Protein AF-A0A957V405-F1 (afdb_monomer)

Solvent-accessible surface area (backbone atoms only — not comparable to full-atom values): 3940 Å² total; per-residue (Å²): 120,64,65,58,54,51,51,51,50,55,50,50,51,46,60,72,76,42,79,44,84,39,90,92,40,56,70,60,18,51,58,40,49,54,51,53,51,51,50,52,53,52,45,39,53,51,33,47,76,71,75,38,85,69,71,98,70,86,77,79,85,75,86,126

Foldseek 3Di:
DVVLVVLVVVVVVCPVVPDLDDPVCVVSNVVSVVVVVVSVVVNQVVCVVVVHHDDPDDDDPPPD

pLDDT: mean 90.37, std 12.89, range [48.06, 98.38]

Radius of gyration: 14.01 Å; Cα contacts (8 Å, |Δi|>4): 27; chains: 1; bounding box: 41×19×34 Å

Mean predicted aligned error: 5.16 Å

Structure (mmCIF, N/CA/C/O backbone):
data_AF-A0A957V405-F1
#
_entry.id   AF-A0A957V405-F1
#
loop_
_atom_site.group_PDB
_atom_site.id
_atom_site.type_symbol
_atom_site.label_atom_id
_atom_site.label_alt_id
_atom_site.label_comp_id
_atom_site.label_asym_id
_atom_site.label_entity_id
_atom_site.label_seq_id
_atom_site.pdbx_PDB_ins_code
_atom_site.Cartn_x
_atom_site.Cartn_y
_atom_site.Cartn_z
_atom_site.occupancy
_atom_site.B_iso_or_equiv
_atom_site.auth_seq_id
_atom_site.auth_comp_id
_atom_site.auth_asym_id
_atom_site.auth_atom_id
_atom_site.pdbx_PDB_model_num
ATOM 1 N N . THR A 1 1 ? 7.582 6.620 -16.502 1.00 62.22 1 THR A N 1
ATOM 2 C CA . THR A 1 1 ? 7.901 6.296 -15.091 1.00 62.22 1 THR A CA 1
ATOM 3 C C . THR A 1 1 ? 7.198 7.178 -14.057 1.00 62.22 1 THR A C 1
ATOM 5 O O . THR A 1 1 ? 7.320 6.891 -12.878 1.00 62.22 1 THR A O 1
ATOM 8 N N . PHE A 1 2 ? 6.412 8.198 -14.441 1.00 87.25 2 PHE A N 1
ATOM 9 C CA . PHE A 1 2 ? 5.728 9.083 -13.480 1.00 87.25 2 PHE A CA 1
ATOM 10 C C . PHE A 1 2 ? 4.615 8.388 -12.671 1.00 87.25 2 PHE A C 1
ATOM 12 O O . PHE A 1 2 ? 4.505 8.594 -11.469 1.00 87.25 2 PHE A O 1
ATOM 19 N N . TYR A 1 3 ? 3.840 7.499 -13.306 1.00 93.75 3 TYR A N 1
ATOM 20 C CA . TYR A 1 3 ? 2.709 6.826 -12.657 1.00 93.75 3 TYR A CA 1
ATOM 21 C C . TYR A 1 3 ? 3.103 5.979 -11.436 1.00 93.75 3 TYR A C 1
ATOM 23 O O . TYR A 1 3 ? 2.462 6.095 -10.399 1.00 93.75 3 TYR A O 1
ATOM 31 N N . SER A 1 4 ? 4.163 5.160 -11.521 1.00 92.62 4 SER A N 1
ATOM 32 C CA . SER A 1 4 ? 4.603 4.331 -10.385 1.00 92.62 4 SER A CA 1
ATOM 33 C C . SER A 1 4 ? 5.027 5.178 -9.188 1.00 92.62 4 SER A C 1
ATOM 35 O O . SER A 1 4 ? 4.743 4.812 -8.052 1.00 92.62 4 SER A O 1
ATOM 37 N N . LEU A 1 5 ? 5.679 6.317 -9.441 1.00 94.44 5 LEU A N 1
ATOM 38 C CA . LEU A 1 5 ? 6.120 7.230 -8.392 1.00 94.44 5 LEU A CA 1
ATOM 39 C C . LEU A 1 5 ? 4.933 7.920 -7.713 1.00 94.44 5 LEU A C 1
ATOM 41 O O . LEU A 1 5 ? 4.870 7.960 -6.486 1.00 94.44 5 LEU A O 1
ATOM 45 N N . GLU A 1 6 ? 3.979 8.422 -8.494 1.00 97.19 6 GLU A N 1
ATOM 46 C CA . GLU A 1 6 ? 2.774 9.057 -7.954 1.00 97.19 6 GLU A CA 1
ATOM 47 C C . GLU A 1 6 ? 1.897 8.054 -7.199 1.00 97.19 6 GLU A C 1
ATOM 49 O O . GLU A 1 6 ? 1.48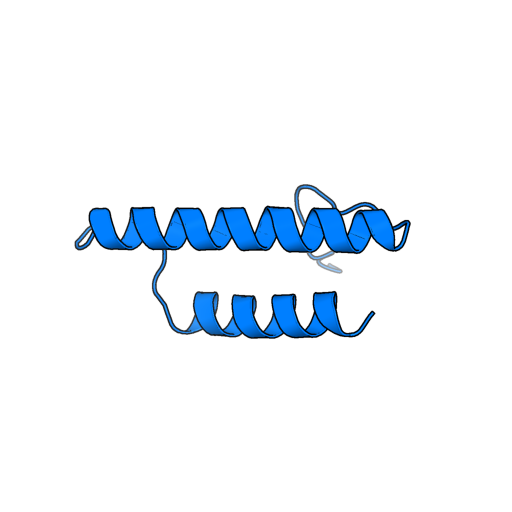4 8.335 -6.077 1.00 97.19 6 GLU A O 1
ATOM 54 N N . LEU A 1 7 ? 1.699 6.847 -7.743 1.00 95.75 7 LEU A N 1
ATOM 55 C CA . LEU A 1 7 ? 0.978 5.775 -7.055 1.00 95.75 7 LEU A CA 1
ATOM 56 C C . LEU A 1 7 ? 1.640 5.435 -5.714 1.00 95.75 7 LEU A C 1
ATOM 58 O O . LEU A 1 7 ? 0.956 5.355 -4.694 1.00 95.75 7 LEU A O 1
ATOM 62 N N . ALA A 1 8 ? 2.967 5.278 -5.697 1.00 95.19 8 ALA A N 1
ATOM 63 C CA . ALA A 1 8 ? 3.708 5.006 -4.471 1.00 95.19 8 ALA A CA 1
ATOM 64 C C . ALA A 1 8 ? 3.573 6.150 -3.453 1.00 95.19 8 ALA A C 1
ATOM 66 O O . ALA A 1 8 ? 3.403 5.886 -2.262 1.00 95.19 8 ALA A O 1
ATOM 67 N N . ARG A 1 9 ? 3.611 7.414 -3.892 1.00 97.00 9 ARG A N 1
ATOM 68 C CA . ARG A 1 9 ? 3.423 8.584 -3.017 1.00 97.00 9 ARG A CA 1
ATOM 69 C C . ARG A 1 9 ? 2.022 8.630 -2.419 1.00 97.00 9 ARG A C 1
ATOM 71 O O . ARG A 1 9 ? 1.895 8.761 -1.202 1.00 97.00 9 ARG A O 1
ATOM 78 N N . SER A 1 10 ? 0.986 8.482 -3.244 1.00 97.69 10 SER A N 1
ATOM 79 C CA . SER A 1 10 ? -0.404 8.463 -2.779 1.00 97.69 10 SER A CA 1
ATOM 80 C C . SER A 1 10 ? -0.659 7.303 -1.819 1.00 97.69 10 SER A C 1
ATOM 82 O O . SER A 1 10 ? -1.283 7.499 -0.778 1.00 97.69 10 SER A O 1
ATOM 84 N N . TYR A 1 11 ? -0.123 6.116 -2.119 1.00 97.25 11 TYR A N 1
ATOM 85 C CA . TYR A 1 11 ? -0.235 4.956 -1.238 1.00 97.25 11 TYR A CA 1
ATOM 86 C C . TYR A 1 11 ? 0.476 5.169 0.107 1.00 97.25 11 TYR A C 1
ATOM 88 O O . TYR A 1 11 ? -0.101 4.872 1.149 1.00 97.25 11 TYR A O 1
ATOM 96 N N . ASN A 1 12 ? 1.689 5.733 0.113 1.00 96.44 12 ASN A N 1
ATOM 97 C CA . ASN A 1 12 ? 2.409 6.031 1.356 1.00 96.44 12 ASN A CA 1
ATOM 98 C C . ASN A 1 12 ? 1.670 7.059 2.222 1.00 96.44 12 ASN A C 1
ATOM 100 O O . ASN A 1 12 ? 1.603 6.894 3.439 1.00 96.44 12 ASN A O 1
ATOM 104 N N . ALA A 1 13 ? 1.092 8.098 1.612 1.00 97.94 13 ALA A N 1
ATOM 105 C CA . ALA A 1 13 ? 0.262 9.057 2.336 1.00 97.94 13 ALA A CA 1
ATOM 106 C C . ALA A 1 13 ? -0.963 8.371 2.959 1.00 97.94 13 ALA A C 1
ATOM 108 O O . ALA A 1 13 ? -1.205 8.526 4.153 1.00 97.94 13 ALA A O 1
ATOM 109 N N . PHE A 1 14 ? -1.668 7.535 2.188 1.00 98.00 14 PHE A N 1
ATOM 110 C CA . PHE A 1 14 ? -2.765 6.717 2.706 1.00 98.00 14 PHE A CA 1
ATOM 111 C C . PHE A 1 14 ? -2.322 5.843 3.887 1.00 98.00 14 PHE A C 1
ATOM 113 O O . PHE A 1 14 ? -2.967 5.876 4.927 1.00 98.00 14 PHE A O 1
ATOM 120 N N . TYR A 1 15 ? -1.226 5.093 3.759 1.00 95.88 15 TYR A N 1
ATOM 121 C CA . TYR A 1 15 ? -0.782 4.161 4.798 1.00 95.88 15 TYR A CA 1
ATOM 122 C C . TYR A 1 15 ? -0.360 4.875 6.092 1.00 95.88 15 TYR A C 1
ATOM 124 O O . TYR A 1 15 ? -0.596 4.367 7.186 1.00 95.88 15 TYR A O 1
ATOM 132 N N . ARG A 1 16 ? 0.234 6.070 5.973 1.00 96.62 16 ARG A N 1
ATOM 133 C CA . ARG A 1 16 ? 0.595 6.922 7.113 1.00 96.62 16 ARG A CA 1
ATOM 134 C C . ARG A 1 16 ? -0.637 7.498 7.812 1.00 96.62 16 ARG A C 1
ATOM 136 O O . ARG A 1 16 ? -0.697 7.489 9.037 1.00 96.62 16 ARG A O 1
ATOM 143 N N . ASP A 1 17 ? -1.590 8.015 7.041 1.00 97.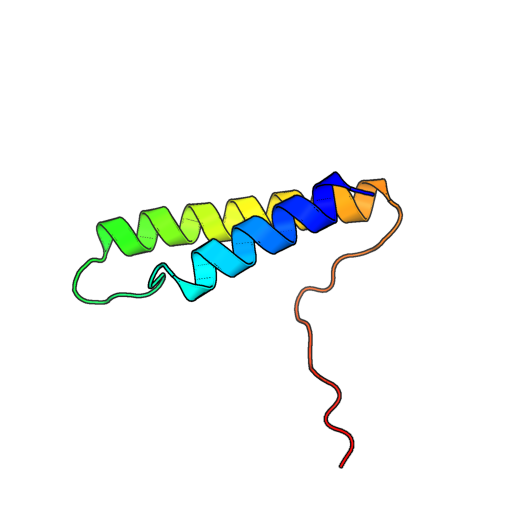75 17 ASP A N 1
ATOM 144 C CA . ASP A 1 17 ? -2.702 8.808 7.579 1.00 97.75 17 ASP A CA 1
ATOM 145 C C . ASP A 1 17 ? -3.917 7.937 7.953 1.00 97.75 17 ASP A C 1
ATOM 147 O O . ASP A 1 17 ? -4.743 8.323 8.781 1.00 97.75 17 A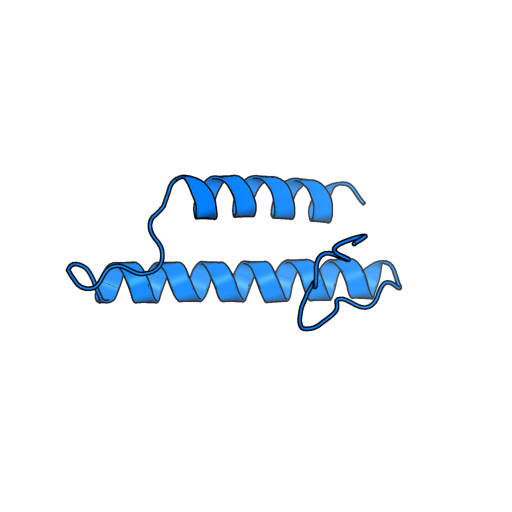SP A O 1
ATOM 151 N N . CYS A 1 18 ? -4.040 6.743 7.365 1.00 96.81 18 CYS A N 1
ATOM 152 C CA . CYS A 1 18 ? -5.135 5.808 7.603 1.00 96.81 18 CYS A CA 1
ATOM 153 C C . CYS A 1 18 ? -4.644 4.542 8.311 1.00 96.81 18 CYS A C 1
ATOM 155 O O . CYS A 1 18 ? -3.995 3.690 7.709 1.00 96.81 18 CYS A O 1
ATOM 157 N N . LYS A 1 19 ? -5.073 4.343 9.563 1.00 97.12 19 LYS A N 1
ATOM 158 C CA . LYS A 1 19 ? -4.836 3.097 10.309 1.00 97.12 19 LYS A CA 1
ATOM 159 C C . LYS A 1 19 ? -5.459 1.897 9.576 1.00 97.12 19 LYS A C 1
ATOM 161 O O . LYS A 1 19 ? -6.678 1.733 9.567 1.00 97.12 19 LYS A O 1
ATOM 166 N N . VAL A 1 20 ? -4.637 1.074 8.925 1.00 97.19 2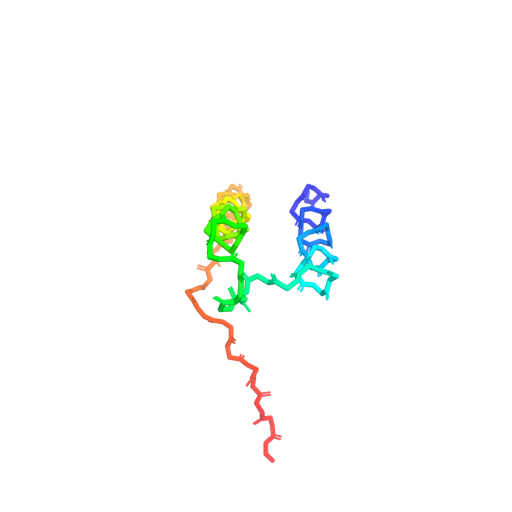0 VAL A N 1
ATOM 167 C CA . VAL A 1 20 ? -5.118 -0.081 8.142 1.00 97.19 20 VAL A CA 1
ATOM 168 C C . VAL A 1 20 ? -5.630 -1.188 9.059 1.00 97.19 20 VAL A C 1
ATOM 170 O O . VAL A 1 20 ? -6.720 -1.708 8.841 1.00 97.19 20 VAL A O 1
ATOM 173 N N . LEU A 1 21 ? -4.877 -1.516 10.109 1.00 96.81 21 LEU A N 1
ATOM 174 C CA . LEU A 1 21 ? -5.226 -2.560 11.070 1.00 96.81 21 LEU A CA 1
ATOM 175 C C . LEU A 1 21 ? -5.807 -1.929 12.330 1.00 96.81 21 LEU A C 1
ATOM 177 O O . LEU A 1 21 ? -5.081 -1.318 13.114 1.00 96.81 21 LEU A O 1
ATOM 181 N N . ASP A 1 22 ? -7.113 -2.073 12.514 1.00 96.88 22 ASP A N 1
ATOM 182 C CA . ASP A 1 22 ? -7.838 -1.538 13.652 1.00 96.88 22 ASP A CA 1
ATOM 183 C C . ASP A 1 22 ? -8.838 -2.570 14.174 1.00 96.88 22 ASP A C 1
ATOM 185 O O . ASP A 1 22 ? -9.818 -2.903 13.506 1.00 96.88 22 ASP A O 1
ATOM 189 N N . ALA A 1 23 ? -8.572 -3.098 15.370 1.00 96.19 23 ALA A N 1
ATOM 190 C CA . ALA A 1 23 ? -9.404 -4.130 15.983 1.00 96.19 23 ALA A CA 1
ATOM 191 C C . ALA A 1 23 ? -10.824 -3.624 16.287 1.00 96.19 23 ALA A C 1
ATOM 193 O O . ALA A 1 23 ? -11.774 -4.403 16.238 1.00 96.19 23 ALA A O 1
ATOM 194 N N . ASP A 1 24 ? -10.968 -2.318 16.523 1.00 98.00 24 ASP A N 1
ATOM 195 C CA . ASP A 1 24 ? -12.245 -1.677 16.839 1.00 98.00 24 ASP A CA 1
ATOM 196 C C . ASP A 1 24 ? -13.088 -1.377 15.583 1.00 98.00 24 ASP A C 1
ATOM 198 O O . ASP A 1 24 ? -14.273 -1.058 15.686 1.00 98.00 24 ASP A O 1
ATOM 202 N N . ALA A 1 25 ? -12.508 -1.497 14.379 1.00 97.88 25 ALA A N 1
ATOM 203 C CA . ALA A 1 25 ? -13.168 -1.178 13.111 1.00 97.88 25 ALA A CA 1
ATOM 204 C C . ALA A 1 25 ? -12.887 -2.222 12.003 1.00 97.88 25 ALA A C 1
ATOM 206 O O . ALA A 1 25 ? -12.408 -1.870 10.919 1.00 97.88 25 ALA A O 1
ATOM 207 N N . PRO A 1 26 ? -13.242 -3.507 12.206 1.00 97.44 26 PRO A N 1
ATOM 208 C CA . PRO A 1 26 ? -12.832 -4.609 11.329 1.00 97.44 26 PRO A CA 1
ATOM 209 C C . PRO A 1 26 ? -13.323 -4.470 9.881 1.00 97.44 26 PRO A C 1
ATOM 211 O O . PRO A 1 26 ? -12.597 -4.810 8.948 1.00 97.44 26 PRO A O 1
ATOM 214 N N . ALA A 1 27 ? -14.526 -3.931 9.659 1.00 98.06 27 ALA A N 1
ATOM 215 C CA . ALA A 1 27 ? -15.048 -3.707 8.308 1.00 98.06 27 ALA A CA 1
ATOM 216 C C . ALA A 1 27 ? -14.236 -2.648 7.540 1.00 98.06 27 ALA A C 1
ATOM 218 O O . ALA A 1 27 ? -13.908 -2.842 6.368 1.00 98.06 27 ALA A O 1
ATOM 219 N N . LEU A 1 28 ? -13.868 -1.551 8.212 1.00 98.12 28 LEU A N 1
ATOM 220 C CA . LEU A 1 28 ? -13.039 -0.500 7.624 1.00 98.12 28 LEU A CA 1
ATOM 221 C C . LEU A 1 28 ? -11.612 -0.998 7.387 1.00 98.12 28 LEU A C 1
ATOM 223 O O . LEU A 1 28 ? -11.035 -0.718 6.336 1.00 98.12 28 LEU A O 1
ATOM 227 N N . SER A 1 29 ? -11.064 -1.777 8.320 1.00 98.38 29 SER A N 1
ATOM 228 C CA . SER A 1 29 ? -9.779 -2.447 8.135 1.00 98.38 29 SER A CA 1
ATOM 229 C C . SER A 1 29 ? -9.772 -3.352 6.917 1.00 98.38 29 SER A C 1
ATOM 231 O O . SER A 1 29 ? -8.852 -3.266 6.110 1.00 98.38 29 SER A O 1
ATOM 233 N N . ASN A 1 30 ? -10.817 -4.155 6.723 1.00 98.25 30 ASN A N 1
ATOM 234 C CA . ASN A 1 30 ? -10.900 -5.043 5.569 1.00 98.25 30 ASN A CA 1
ATOM 235 C C . ASN A 1 30 ? -10.960 -4.250 4.247 1.00 98.25 30 ASN A C 1
ATOM 237 O O . ASN A 1 30 ? -10.226 -4.540 3.305 1.00 98.25 30 ASN A O 1
ATOM 241 N N . ALA A 1 31 ? -11.744 -3.167 4.197 1.00 98.31 31 ALA A N 1
ATOM 242 C CA . ALA A 1 31 ? -11.761 -2.267 3.039 1.00 98.31 31 ALA A CA 1
ATOM 243 C C . ALA A 1 31 ? -10.377 -1.645 2.757 1.00 98.31 31 ALA A C 1
ATOM 245 O O . ALA A 1 31 ? -9.939 -1.576 1.607 1.00 98.31 31 ALA A O 1
ATOM 246 N N . ARG A 1 32 ? -9.654 -1.234 3.805 1.00 98.31 32 ARG A N 1
ATOM 247 C CA . ARG A 1 32 ? -8.289 -0.696 3.699 1.00 98.31 32 ARG A CA 1
ATOM 248 C C . ARG A 1 32 ? -7.274 -1.758 3.259 1.00 98.31 32 ARG A C 1
ATOM 250 O O . ARG A 1 32 ? -6.392 -1.434 2.469 1.00 98.31 32 ARG A O 1
ATOM 257 N N . MET A 1 33 ? -7.424 -3.014 3.682 1.00 97.75 33 MET A N 1
ATOM 258 C CA . MET A 1 33 ? -6.598 -4.131 3.205 1.00 97.75 33 MET A CA 1
ATOM 259 C C . MET A 1 33 ? -6.764 -4.359 1.699 1.00 97.75 33 MET A C 1
ATOM 261 O O . MET A 1 33 ? -5.767 -4.540 1.002 1.00 97.75 33 MET A O 1
ATOM 265 N N . T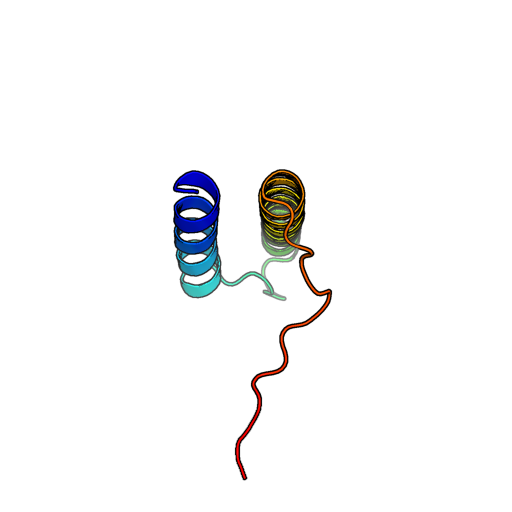YR A 1 34 ? -7.990 -4.281 1.170 1.00 98.25 34 TYR A N 1
ATOM 266 C CA . TYR A 1 34 ? -8.204 -4.359 -0.279 1.00 98.25 34 TYR A CA 1
ATOM 267 C C . TYR A 1 34 ? -7.515 -3.218 -1.034 1.00 98.25 34 TYR A C 1
ATOM 269 O O . TYR A 1 34 ? -6.986 -3.442 -2.123 1.00 98.25 34 TYR A O 1
ATOM 277 N N . LEU A 1 35 ? -7.463 -2.011 -0.459 1.00 98.00 35 LEU A N 1
ATOM 278 C CA . LEU A 1 35 ? -6.707 -0.906 -1.051 1.00 98.00 35 LEU A CA 1
ATOM 279 C C . LEU A 1 35 ? -5.195 -1.185 -1.051 1.00 98.00 35 LEU A C 1
ATOM 281 O O . LEU A 1 35 ? -4.535 -0.939 -2.061 1.00 98.00 35 LEU A O 1
ATOM 285 N N . CYS A 1 36 ? -4.653 -1.729 0.044 1.00 97.69 36 CYS A N 1
ATOM 286 C CA . CYS A 1 36 ? -3.254 -2.163 0.117 1.00 97.69 36 CYS A CA 1
ATOM 287 C C . CYS A 1 36 ? -2.923 -3.201 -0.960 1.00 97.69 36 CYS A C 1
ATOM 289 O O . CYS A 1 36 ? -1.920 -3.064 -1.661 1.00 97.69 36 CYS A O 1
ATOM 291 N N . GLU A 1 37 ? -3.790 -4.195 -1.146 1.00 97.62 37 GLU A N 1
ATOM 292 C CA . GLU A 1 37 ? -3.601 -5.220 -2.171 1.00 97.62 37 GLU A CA 1
ATOM 293 C C . GLU A 1 37 ? -3.678 -4.636 -3.589 1.0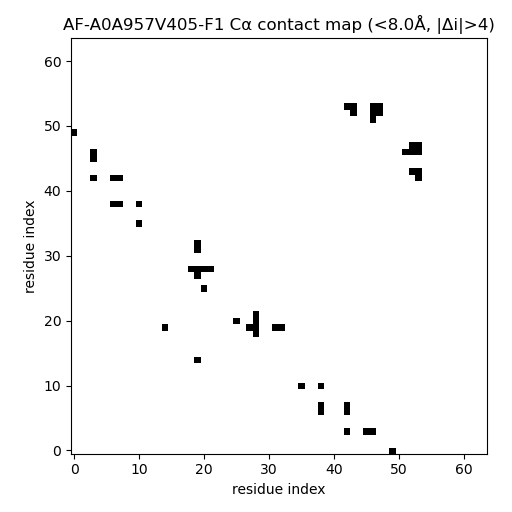0 97.62 37 GLU A C 1
ATOM 295 O O . GLU A 1 37 ? -2.838 -4.935 -4.440 1.00 97.62 37 GLU A O 1
ATOM 300 N N . ALA A 1 38 ? -4.625 -3.730 -3.841 1.00 97.94 38 ALA A N 1
ATOM 301 C CA . ALA A 1 38 ? -4.728 -3.038 -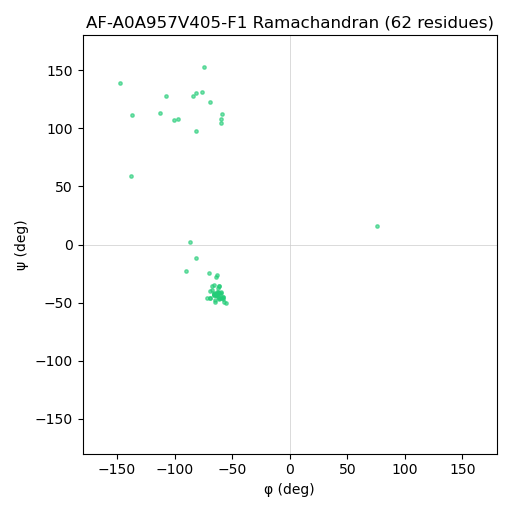5.122 1.00 97.94 38 ALA A CA 1
ATOM 302 C C . ALA A 1 38 ? -3.465 -2.217 -5.438 1.00 97.94 38 ALA A C 1
ATOM 304 O O . ALA A 1 38 ? -2.964 -2.268 -6.566 1.00 97.94 38 ALA A O 1
ATOM 305 N N . ALA A 1 39 ? -2.911 -1.505 -4.450 1.00 96.75 39 ALA A N 1
ATOM 306 C CA . ALA A 1 39 ? -1.665 -0.758 -4.605 1.00 96.75 39 ALA A CA 1
ATOM 307 C C . ALA A 1 39 ? -0.475 -1.686 -4.895 1.00 96.75 39 ALA A C 1
ATOM 309 O O . ALA A 1 39 ? 0.303 -1.409 -5.812 1.00 96.75 39 ALA A O 1
ATOM 310 N N . ARG A 1 40 ? -0.369 -2.819 -4.183 1.00 95.75 40 ARG A N 1
ATOM 311 C CA . ARG A 1 40 ? 0.657 -3.848 -4.418 1.00 95.75 40 ARG A CA 1
ATOM 312 C C . ARG A 1 40 ? 0.600 -4.371 -5.854 1.00 95.75 40 ARG A C 1
ATOM 314 O O . ARG A 1 40 ? 1.617 -4.373 -6.549 1.00 95.75 40 ARG A O 1
ATOM 321 N N . ILE A 1 41 ? -0.589 -4.752 -6.326 1.00 96.50 41 ILE A N 1
ATOM 322 C CA . ILE A 1 41 ? -0.805 -5.237 -7.696 1.00 96.50 41 ILE A CA 1
ATOM 323 C C . ILE A 1 41 ? -0.467 -4.149 -8.724 1.00 96.50 41 ILE A C 1
ATOM 325 O O . ILE A 1 41 ? 0.210 -4.430 -9.717 1.00 96.50 41 ILE A O 1
ATOM 329 N N . GLY A 1 42 ? -0.923 -2.913 -8.502 1.00 95.56 42 GLY A N 1
ATOM 330 C CA . GLY A 1 42 ? -0.686 -1.788 -9.407 1.00 95.56 42 GLY A CA 1
ATOM 331 C C . GLY A 1 42 ? 0.799 -1.463 -9.563 1.00 95.56 42 GLY A C 1
ATOM 332 O O . GLY A 1 42 ? 1.289 -1.324 -10.689 1.00 95.56 42 GLY A O 1
ATOM 333 N N . LEU A 1 43 ? 1.536 -1.414 -8.451 1.00 94.75 43 LEU A N 1
ATOM 334 C CA . LEU A 1 43 ? 2.983 -1.199 -8.457 1.00 94.75 43 LEU A CA 1
ATOM 335 C C . LEU A 1 43 ? 3.717 -2.356 -9.136 1.00 94.75 43 LEU A C 1
ATOM 337 O O . LEU A 1 43 ? 4.512 -2.104 -10.039 1.00 94.75 43 LEU A O 1
ATOM 341 N N . ALA A 1 44 ? 3.406 -3.607 -8.786 1.00 94.56 44 ALA A N 1
ATOM 342 C CA . ALA A 1 44 ? 4.039 -4.781 -9.387 1.00 94.56 44 ALA A CA 1
ATOM 343 C C . ALA A 1 44 ? 3.837 -4.831 -10.911 1.00 94.56 44 ALA A C 1
ATOM 345 O O . ALA A 1 44 ? 4.796 -5.014 -11.658 1.00 94.56 44 ALA A O 1
ATOM 346 N N . LYS A 1 45 ? 2.608 -4.595 -11.393 1.00 95.06 45 LYS A N 1
ATOM 347 C CA . LYS A 1 45 ? 2.311 -4.543 -12.834 1.00 95.06 45 LYS A CA 1
ATOM 348 C C . LYS A 1 45 ? 3.046 -3.399 -13.525 1.00 95.06 45 LYS A C 1
ATOM 350 O O . LYS A 1 45 ? 3.588 -3.594 -14.607 1.00 95.06 45 LYS A O 1
ATOM 355 N N . THR A 1 46 ? 3.089 -2.219 -12.907 1.00 94.88 46 THR A N 1
ATOM 356 C CA . THR A 1 46 ? 3.784 -1.063 -13.490 1.00 94.88 46 THR A CA 1
ATOM 357 C C . THR A 1 46 ? 5.289 -1.303 -13.578 1.00 94.88 46 THR A C 1
ATOM 359 O O . THR A 1 46 ? 5.888 -1.002 -14.604 1.00 94.88 46 THR A O 1
ATOM 362 N N . LEU A 1 47 ? 5.900 -1.866 -12.533 1.00 93.12 47 LEU A N 1
ATOM 363 C CA . LEU A 1 47 ? 7.321 -2.215 -12.529 1.00 93.12 47 LEU A CA 1
ATOM 364 C C . LEU A 1 47 ? 7.631 -3.293 -13.572 1.00 93.12 47 LEU A C 1
ATOM 366 O O . LEU A 1 47 ? 8.566 -3.119 -14.350 1.00 93.12 47 LEU A O 1
ATOM 370 N N . ALA A 1 48 ? 6.793 -4.327 -13.678 1.00 93.81 48 ALA A N 1
ATOM 371 C CA . ALA A 1 48 ? 6.946 -5.364 -14.695 1.00 93.81 48 ALA A CA 1
ATOM 372 C C . ALA A 1 48 ? 6.894 -4.791 -16.123 1.00 93.81 48 ALA A C 1
ATOM 374 O O . ALA A 1 48 ? 7.712 -5.163 -16.962 1.00 93.81 48 ALA A O 1
ATOM 375 N N . LEU A 1 49 ? 5.997 -3.833 -16.394 1.00 94.12 49 LEU A N 1
ATOM 376 C CA . LEU A 1 49 ? 5.947 -3.120 -17.680 1.00 94.12 49 LEU A CA 1
ATOM 377 C C . LEU A 1 49 ? 7.213 -2.295 -17.962 1.00 94.12 49 LEU A C 1
ATOM 379 O O . LEU A 1 49 ? 7.541 -2.057 -19.121 1.00 94.12 49 LEU A O 1
ATOM 383 N N . LEU A 1 50 ? 7.922 -1.862 -16.919 1.00 92.44 50 LEU A N 1
ATOM 384 C CA . LEU A 1 50 ? 9.207 -1.167 -17.019 1.00 92.44 50 LEU A CA 1
ATOM 385 C C . LEU A 1 50 ? 10.405 -2.132 -17.093 1.00 92.44 50 LEU A C 1
ATOM 387 O O . LEU A 1 50 ? 11.542 -1.669 -17.135 1.00 92.44 50 LEU A O 1
ATOM 391 N N . GLY A 1 51 ? 10.173 -3.450 -17.099 1.00 93.06 51 GLY A N 1
ATOM 392 C CA . GLY A 1 51 ? 11.228 -4.466 -17.082 1.00 93.06 51 GLY A CA 1
ATOM 393 C C . GLY A 1 51 ? 11.886 -4.661 -15.712 1.00 93.06 51 GLY A C 1
ATOM 394 O O . GLY A 1 51 ? 12.963 -5.246 -15.634 1.00 93.06 51 GLY A O 1
ATOM 395 N N . VAL A 1 52 ? 11.261 -4.175 -14.635 1.00 90.56 52 VAL A N 1
ATOM 396 C CA . VAL A 1 52 ? 11.761 -4.281 -13.259 1.00 90.56 52 VAL A CA 1
ATOM 397 C C . VAL A 1 52 ? 10.927 -5.302 -12.488 1.00 90.56 52 VAL A C 1
ATOM 399 O O . VAL A 1 52 ? 9.702 -5.198 -12.424 1.00 90.56 52 VAL A O 1
ATOM 402 N N . SER A 1 53 ? 11.575 -6.280 -11.857 1.00 83.31 53 SER A N 1
ATOM 403 C CA . SER A 1 53 ? 10.902 -7.194 -10.930 1.00 83.31 53 SER A CA 1
ATOM 404 C C . SER A 1 53 ? 10.639 -6.509 -9.589 1.00 83.31 53 SER A C 1
ATOM 406 O O . SER A 1 53 ? 11.553 -5.934 -8.999 1.00 83.31 53 SER A O 1
ATOM 408 N N . ALA A 1 54 ? 9.411 -6.606 -9.080 1.00 83.00 54 ALA A N 1
ATOM 409 C CA . ALA A 1 54 ? 9.098 -6.203 -7.713 1.00 83.00 54 ALA A CA 1
ATOM 410 C C . ALA A 1 54 ? 9.429 -7.357 -6.743 1.00 83.00 54 ALA A C 1
ATOM 412 O O . ALA A 1 54 ? 8.961 -8.470 -6.988 1.00 83.00 54 ALA A O 1
ATOM 413 N N . PRO A 1 55 ? 10.214 -7.130 -5.675 1.00 80.44 55 PRO A N 1
ATOM 414 C CA . PRO A 1 55 ? 10.478 -8.150 -4.662 1.00 80.44 55 PRO A CA 1
ATOM 415 C C . PRO A 1 55 ? 9.264 -8.358 -3.745 1.00 80.44 55 PRO A C 1
ATOM 417 O O . PRO A 1 55 ? 8.493 -7.426 -3.510 1.00 80.44 55 PRO A O 1
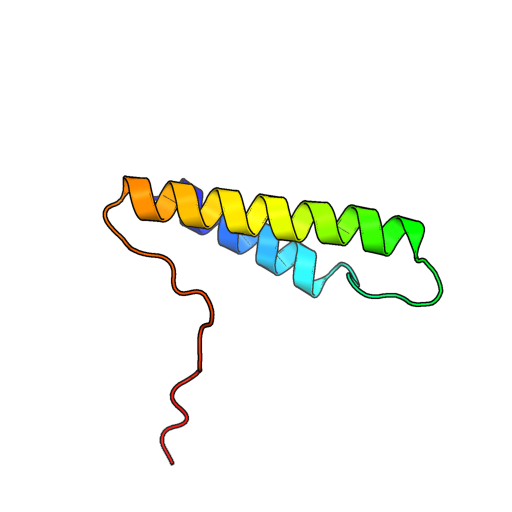ATOM 420 N N . ASP A 1 56 ? 9.132 -9.559 -3.176 1.00 80.06 56 ASP A N 1
ATOM 421 C CA . ASP A 1 56 ? 8.060 -9.883 -2.218 1.00 80.06 56 ASP A CA 1
ATOM 422 C C . ASP A 1 56 ? 8.240 -9.181 -0.859 1.00 80.06 56 ASP A C 1
ATOM 424 O O . ASP A 1 56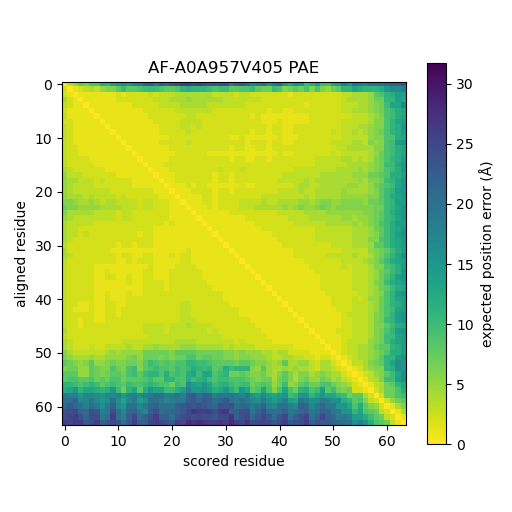 ? 7.270 -8.921 -0.148 1.00 80.06 56 ASP A O 1
ATOM 428 N N . SER A 1 57 ? 9.477 -8.821 -0.509 1.00 77.19 57 SER A N 1
ATOM 429 C CA . SER A 1 57 ? 9.812 -8.055 0.691 1.00 77.19 57 SER A CA 1
ATOM 430 C C . SER A 1 57 ? 11.019 -7.154 0.444 1.00 77.19 57 SER A C 1
ATOM 432 O O . SER A 1 57 ? 12.004 -7.582 -0.158 1.00 77.19 57 SER A O 1
ATOM 434 N N . MET A 1 58 ? 10.973 -5.922 0.952 1.00 74.31 58 MET A N 1
ATOM 435 C CA . MET A 1 58 ? 12.145 -5.049 1.029 1.00 74.31 58 MET A CA 1
ATOM 436 C C . MET A 1 58 ? 12.739 -5.169 2.431 1.00 74.31 58 MET A C 1
ATOM 438 O O . MET A 1 58 ? 12.152 -4.689 3.398 1.00 74.31 58 MET A O 1
ATOM 442 N N . TYR A 1 59 ? 13.891 -5.822 2.544 1.00 72.12 59 TYR A N 1
ATOM 443 C CA . TYR A 1 59 ? 14.722 -5.717 3.737 1.00 72.12 59 TYR A CA 1
ATOM 444 C C . TYR A 1 59 ? 15.534 -4.429 3.608 1.00 72.12 59 TYR A C 1
ATOM 446 O O . TYR A 1 59 ? 16.130 -4.185 2.561 1.00 72.12 59 TYR A O 1
ATOM 454 N N . ALA A 1 60 ? 15.541 -3.586 4.639 1.00 59.91 60 ALA A N 1
ATOM 455 C CA . ALA A 1 60 ? 16.577 -2.569 4.725 1.00 59.91 60 ALA A CA 1
ATOM 456 C C . ALA A 1 60 ? 17.890 -3.304 5.023 1.00 59.91 60 ALA A C 1
ATOM 458 O O . ALA A 1 60 ? 17.953 -4.037 6.012 1.00 59.91 60 ALA A O 1
ATOM 459 N N . GLU A 1 61 ? 18.910 -3.152 4.175 1.00 54.94 61 GLU A N 1
ATOM 460 C CA . GLU A 1 61 ? 20.274 -3.489 4.582 1.00 54.94 61 GLU A CA 1
ATOM 461 C C . GLU A 1 61 ? 20.607 -2.603 5.782 1.00 54.94 61 GLU A C 1
ATOM 463 O O . GLU A 1 61 ? 20.727 -1.384 5.672 1.00 54.94 61 GLU A O 1
ATOM 468 N N . VAL A 1 62 ? 20.659 -3.220 6.958 1.00 55.34 62 VAL A N 1
ATOM 469 C CA . VAL A 1 62 ? 21.218 -2.594 8.146 1.00 55.34 62 VAL A CA 1
ATOM 470 C C . VAL A 1 62 ? 22.724 -2.774 8.002 1.00 55.34 62 VAL A C 1
ATOM 472 O O . VAL A 1 62 ? 23.233 -3.860 8.275 1.00 55.34 62 VAL A O 1
ATOM 475 N N . GLU A 1 63 ? 23.429 -1.755 7.505 1.00 48.06 63 GLU A N 1
ATOM 476 C CA . GLU A 1 63 ? 24.880 -1.682 7.704 1.00 48.06 63 GLU A CA 1
ATOM 477 C C . GLU A 1 63 ? 25.126 -1.670 9.221 1.00 48.06 63 GLU A C 1
ATOM 479 O O . GLU A 1 63 ? 24.685 -0.757 9.923 1.00 48.06 63 GLU A O 1
ATOM 484 N N . LEU A 1 64 ? 25.731 -2.754 9.716 1.00 50.12 64 LEU A N 1
ATOM 485 C CA . LEU A 1 64 ? 26.205 -2.911 11.093 1.00 50.12 64 LEU A CA 1
ATOM 486 C C . LEU A 1 64 ? 27.549 -2.207 11.283 1.00 50.12 64 LEU A C 1
ATOM 488 O O . LEU A 1 64 ? 28.408 -2.342 10.382 1.00 50.12 64 LEU A O 1
#

Secondary structure (DSSP, 8-state):
-HHHHHHHHHHHHHHHHS-S--TT-HHHHHHHHHHHHHHHHHHHHHHHHTT-PPPS--------

Sequence (64 aa):
TFYSLELARSYNAFYRDCKVLDADAPALSNARMYLCEAARIGLAKTLALLGVSAPDSMYAEVEL